Protein AF-A0ABC8RMB3-F1 (afdb_monomer)

Structure (mmCIF, N/CA/C/O backbone):
data_AF-A0ABC8RMB3-F1
#
_entry.id   AF-A0ABC8RMB3-F1
#
loop_
_atom_site.group_PDB
_atom_site.id
_atom_site.type_symbol
_atom_site.label_atom_id
_atom_site.label_alt_id
_atom_site.label_comp_id
_atom_site.label_asym_id
_atom_site.label_entity_id
_atom_site.label_seq_id
_atom_site.pdbx_PDB_ins_code
_atom_site.Cartn_x
_atom_site.Cartn_y
_atom_site.Cartn_z
_atom_site.occupancy
_atom_site.B_iso_or_equiv
_atom_site.auth_seq_id
_atom_site.auth_comp_id
_atom_site.auth_asym_id
_atom_site.auth_atom_id
_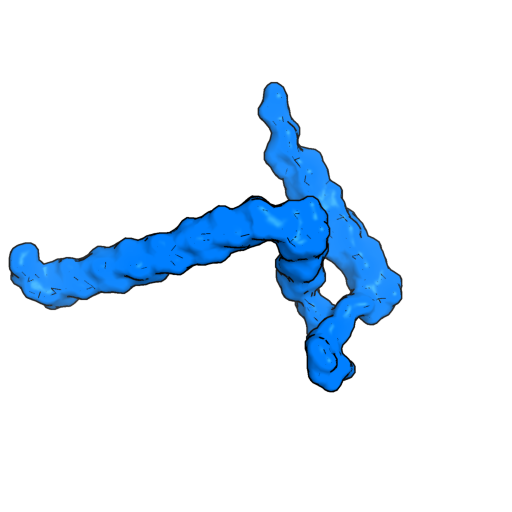atom_site.pdbx_PDB_model_num
ATOM 1 N N . MET A 1 1 ? 18.726 3.324 16.390 1.00 41.72 1 MET A N 1
ATOM 2 C CA . MET A 1 1 ? 17.899 2.276 15.754 1.00 41.72 1 MET A CA 1
ATOM 3 C C . MET A 1 1 ? 16.835 2.943 14.879 1.00 41.72 1 MET A C 1
ATOM 5 O O . MET A 1 1 ? 15.693 3.097 15.280 1.00 41.72 1 MET A O 1
ATOM 9 N N . SER A 1 2 ? 17.236 3.426 13.703 1.00 48.66 2 SER A N 1
ATOM 10 C CA . SER A 1 2 ? 16.398 4.141 12.728 1.00 48.66 2 SER A CA 1
ATOM 11 C C . SER A 1 2 ? 15.848 3.152 11.691 1.00 48.66 2 SER A C 1
ATOM 13 O O . SER A 1 2 ? 16.243 3.152 10.533 1.00 48.66 2 SER A O 1
ATOM 15 N N . ILE A 1 3 ? 14.959 2.255 12.130 1.00 56.78 3 ILE A N 1
ATOM 16 C CA . ILE A 1 3 ? 14.430 1.157 11.295 1.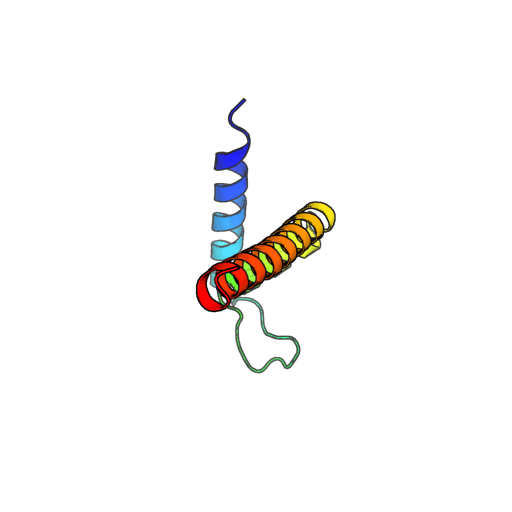00 56.78 3 ILE A CA 1
ATOM 17 C C . ILE A 1 3 ? 13.312 1.649 10.346 1.00 56.78 3 ILE A C 1
ATOM 19 O O . ILE A 1 3 ? 12.964 0.967 9.389 1.00 56.78 3 ILE A O 1
ATOM 23 N N . GLY A 1 4 ? 12.765 2.851 10.567 1.00 67.50 4 GLY A N 1
ATOM 24 C CA . GLY A 1 4 ? 11.614 3.359 9.811 1.00 67.50 4 GLY A CA 1
ATOM 25 C C . GLY A 1 4 ? 11.926 3.796 8.377 1.00 67.50 4 GLY A C 1
ATOM 26 O O . GLY A 1 4 ? 11.192 3.444 7.460 1.00 67.50 4 GLY A O 1
ATOM 27 N N . LEU A 1 5 ? 13.015 4.541 8.154 1.00 75.38 5 LEU A N 1
ATOM 28 C CA . LEU A 1 5 ? 13.253 5.191 6.857 1.00 75.38 5 LEU A CA 1
ATOM 29 C C . LEU A 1 5 ? 13.695 4.199 5.770 1.00 75.38 5 LEU A C 1
ATOM 31 O O . LEU A 1 5 ? 13.218 4.258 4.641 1.00 75.38 5 LEU A O 1
ATOM 35 N N . THR A 1 6 ? 14.583 3.265 6.119 1.00 80.00 6 THR A N 1
ATOM 36 C CA . THR A 1 6 ? 15.133 2.268 5.187 1.00 80.00 6 THR A CA 1
ATOM 37 C C . THR A 1 6 ? 14.060 1.324 4.658 1.00 80.00 6 THR A C 1
ATOM 39 O O . THR A 1 6 ? 14.028 1.052 3.461 1.00 80.00 6 THR A O 1
ATOM 42 N N . HIS A 1 7 ? 13.136 0.882 5.512 1.00 79.44 7 HIS A N 1
ATOM 43 C CA . HIS A 1 7 ? 12.011 0.050 5.086 1.00 79.44 7 HIS A CA 1
ATOM 44 C C . HIS A 1 7 ? 11.062 0.806 4.150 1.00 79.44 7 HIS A C 1
ATOM 46 O O . HIS A 1 7 ? 10.626 0.253 3.143 1.00 79.44 7 HIS A O 1
ATOM 52 N N . ILE A 1 8 ? 10.781 2.084 4.428 1.00 82.00 8 ILE A N 1
ATOM 53 C CA . ILE A 1 8 ? 9.936 2.918 3.558 1.00 82.00 8 ILE A CA 1
ATOM 54 C C . ILE A 1 8 ? 10.589 3.099 2.180 1.00 82.00 8 ILE A C 1
ATOM 56 O O . ILE A 1 8 ? 9.924 2.912 1.160 1.00 82.00 8 ILE A O 1
ATOM 60 N N . LEU A 1 9 ? 11.894 3.384 2.140 1.00 88.44 9 LEU A N 1
ATOM 61 C CA . LEU A 1 9 ? 12.670 3.476 0.897 1.00 88.44 9 LEU A CA 1
ATOM 62 C C . LEU A 1 9 ? 12.628 2.166 0.099 1.00 88.44 9 LEU A C 1
ATOM 64 O O . LEU A 1 9 ? 12.413 2.185 -1.110 1.00 88.44 9 LEU A O 1
ATOM 68 N N . GLN A 1 10 ? 12.758 1.015 0.764 1.00 89.62 10 GLN A N 1
ATOM 69 C CA . GLN A 1 10 ? 12.646 -0.287 0.099 1.00 89.62 10 GLN A CA 1
ATOM 70 C C . GLN A 1 10 ? 11.274 -0.501 -0.548 1.00 89.62 10 GLN A C 1
ATOM 72 O O . GLN A 1 10 ? 11.201 -1.005 -1.670 1.00 89.62 10 GLN A O 1
ATOM 77 N N . PHE A 1 11 ? 10.187 -0.123 0.130 1.00 89.94 11 PHE A N 1
ATOM 78 C CA . PHE A 1 11 ? 8.851 -0.204 -0.458 1.00 89.94 11 PHE A CA 1
ATOM 79 C C . PHE A 1 11 ? 8.699 0.731 -1.659 1.00 89.94 11 PHE A C 1
ATOM 81 O O . PHE A 1 11 ? 8.123 0.316 -2.662 1.00 89.94 11 PHE A O 1
ATOM 88 N N . HIS A 1 12 ? 9.253 1.944 -1.589 1.00 91.56 12 HIS A N 1
ATOM 89 C CA . HIS A 1 12 ? 9.245 2.887 -2.706 1.00 91.56 12 HIS A CA 1
ATOM 90 C C . HIS A 1 12 ? 9.955 2.310 -3.937 1.00 91.56 12 HIS A C 1
ATOM 92 O O . HIS A 1 12 ? 9.357 2.215 -5.005 1.00 91.56 12 HIS A O 1
ATOM 98 N N . HIS A 1 13 ? 11.188 1.822 -3.776 1.00 94.56 13 HIS A N 1
ATOM 99 C CA . HIS A 1 13 ? 11.939 1.218 -4.880 1.00 94.56 13 HIS A CA 1
ATOM 100 C C . HIS A 1 13 ? 11.247 -0.017 -5.464 1.00 94.56 13 HIS A C 1
ATOM 102 O O . HIS A 1 13 ? 11.315 -0.254 -6.667 1.00 94.56 13 HIS A O 1
ATOM 108 N N . LEU A 1 14 ? 10.557 -0.804 -4.634 1.00 93.31 14 LEU A N 1
ATOM 109 C CA . LEU A 1 14 ? 9.800 -1.956 -5.113 1.00 93.31 14 LEU A CA 1
ATOM 110 C C . LEU A 1 14 ? 8.568 -1.540 -5.928 1.00 93.31 14 LEU A C 1
ATOM 112 O O . LEU A 1 14 ? 8.247 -2.195 -6.918 1.00 93.31 14 LEU A O 1
ATOM 116 N N . VAL A 1 15 ? 7.890 -0.460 -5.535 1.00 95.75 15 VAL A N 1
ATOM 117 C CA . VAL A 1 15 ? 6.792 0.119 -6.321 1.00 95.75 15 VAL A CA 1
ATOM 118 C C . VAL A 1 15 ? 7.311 0.609 -7.673 1.00 95.75 15 VAL A C 1
ATOM 120 O O . VAL A 1 15 ? 6.726 0.246 -8.696 1.00 95.75 15 VAL A O 1
ATOM 123 N N . ASP A 1 16 ? 8.427 1.343 -7.688 1.00 96.00 16 ASP A N 1
ATOM 124 C CA . ASP A 1 16 ? 9.053 1.839 -8.921 1.00 96.00 16 ASP A CA 1
ATOM 125 C C . ASP A 1 16 ? 9.449 0.688 -9.851 1.00 96.00 16 ASP A C 1
ATOM 127 O O . ASP A 1 16 ? 9.130 0.707 -11.040 1.00 96.00 16 ASP A O 1
ATOM 131 N N . ALA A 1 17 ? 10.080 -0.353 -9.300 1.00 96.75 17 ALA A N 1
ATOM 132 C CA . ALA A 1 17 ? 10.477 -1.534 -10.056 1.00 96.75 17 ALA A CA 1
ATOM 133 C C . ALA A 1 17 ? 9.265 -2.247 -10.674 1.00 96.75 17 ALA A C 1
ATOM 135 O O . ALA A 1 17 ? 9.271 -2.558 -11.862 1.00 96.75 17 ALA A O 1
ATOM 136 N N . ILE A 1 18 ? 8.190 -2.458 -9.907 1.00 95.12 18 ILE A N 1
ATOM 137 C CA . ILE A 1 18 ? 6.964 -3.082 -10.428 1.00 95.12 18 ILE A CA 1
ATOM 138 C C . ILE A 1 18 ? 6.350 -2.230 -11.538 1.00 95.12 18 ILE A C 1
ATOM 140 O O . ILE A 1 18 ? 5.902 -2.774 -12.548 1.00 95.12 18 ILE A O 1
ATOM 144 N N . GLN A 1 19 ? 6.324 -0.909 -11.371 1.00 94.31 19 GLN A N 1
ATOM 145 C CA . GLN A 1 19 ? 5.772 -0.007 -12.374 1.00 94.31 19 GLN A CA 1
ATOM 146 C C . GLN A 1 19 ? 6.611 -0.016 -13.662 1.00 94.31 19 GLN A C 1
ATOM 148 O O . GLN A 1 19 ? 6.040 -0.078 -14.751 1.00 94.31 19 GLN A O 1
ATOM 153 N N . ALA A 1 20 ? 7.942 -0.058 -13.548 1.00 95.88 20 ALA A N 1
ATOM 154 C CA . ALA A 1 20 ? 8.860 -0.209 -14.678 1.00 95.88 20 ALA A CA 1
ATOM 155 C C . ALA A 1 20 ? 8.726 -1.576 -15.381 1.00 95.88 20 ALA A C 1
ATOM 157 O O . ALA A 1 20 ? 8.870 -1.659 -16.598 1.00 95.88 20 ALA A O 1
ATOM 158 N N . CYS A 1 21 ? 8.377 -2.637 -14.646 1.00 95.88 21 CYS A N 1
ATOM 159 C CA . CYS A 1 21 ? 8.132 -3.980 -15.184 1.00 95.88 21 CYS A CA 1
ATOM 160 C C . CYS A 1 21 ? 6.729 -4.174 -15.800 1.00 95.88 21 CYS A C 1
ATOM 162 O O . CYS A 1 21 ? 6.290 -5.309 -15.980 1.00 95.88 21 CYS A O 1
ATOM 164 N N . GLY A 1 22 ? 6.007 -3.096 -16.121 1.00 93.44 22 GLY A N 1
ATOM 165 C CA . GLY A 1 22 ? 4.676 -3.165 -16.739 1.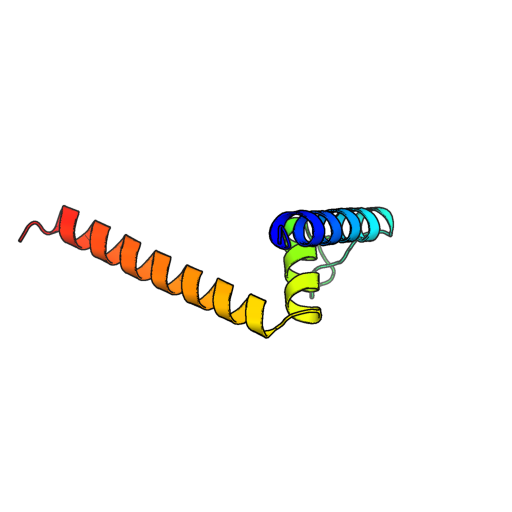00 93.44 22 GLY A CA 1
ATOM 166 C C . GLY A 1 22 ? 3.505 -3.112 -15.754 1.00 93.44 22 GLY A C 1
ATOM 167 O O . GLY A 1 22 ? 2.352 -3.218 -16.171 1.00 93.44 22 GLY A O 1
ATOM 168 N N . GLY A 1 23 ? 3.773 -2.894 -14.464 1.00 93.50 23 GLY A N 1
ATOM 169 C CA . GLY A 1 23 ? 2.772 -2.599 -13.443 1.00 93.50 23 GLY A CA 1
ATOM 170 C C . GLY A 1 23 ? 1.898 -3.784 -13.023 1.00 93.50 23 GLY A C 1
ATOM 171 O O . GLY A 1 23 ? 2.050 -4.920 -13.461 1.00 93.50 23 GLY A O 1
ATOM 172 N N . GLN A 1 24 ? 0.938 -3.505 -12.137 1.00 94.38 24 GLN A N 1
ATOM 173 C CA . GLN A 1 24 ? -0.100 -4.462 -11.743 1.00 94.38 24 GLN A CA 1
ATOM 174 C C . GLN A 1 24 ? -1.452 -4.020 -12.279 1.00 94.38 24 GLN A C 1
ATOM 176 O O . GLN A 1 24 ? -1.767 -2.833 -12.240 1.00 94.38 24 GLN A O 1
ATOM 181 N N . LYS A 1 25 ? -2.287 -4.969 -12.703 1.00 94.19 25 LYS A N 1
ATOM 182 C CA . LYS A 1 25 ? -3.677 -4.691 -13.074 1.00 94.19 25 LYS A CA 1
ATOM 183 C C . LYS A 1 25 ? -4.632 -4.870 -11.896 1.00 94.19 25 LYS A C 1
ATOM 185 O O . LYS A 1 25 ? -4.356 -5.587 -10.930 1.00 94.19 25 LYS A O 1
ATOM 190 N N . THR A 1 26 ? -5.765 -4.185 -11.971 1.00 92.44 26 THR A N 1
ATOM 191 C CA . THR A 1 26 ? -6.926 -4.438 -11.117 1.00 92.44 26 THR A CA 1
ATOM 192 C C . THR A 1 26 ? -7.475 -5.847 -11.356 1.00 92.44 26 THR A C 1
ATOM 194 O O . THR A 1 26 ? -7.146 -6.490 -12.350 1.00 92.44 26 THR A O 1
ATOM 197 N N . ALA A 1 27 ? -8.294 -6.355 -10.430 1.00 90.56 27 ALA A N 1
ATOM 198 C CA . ALA A 1 27 ? -8.814 -7.725 -10.508 1.00 90.56 27 ALA A CA 1
ATOM 199 C C . ALA A 1 27 ? 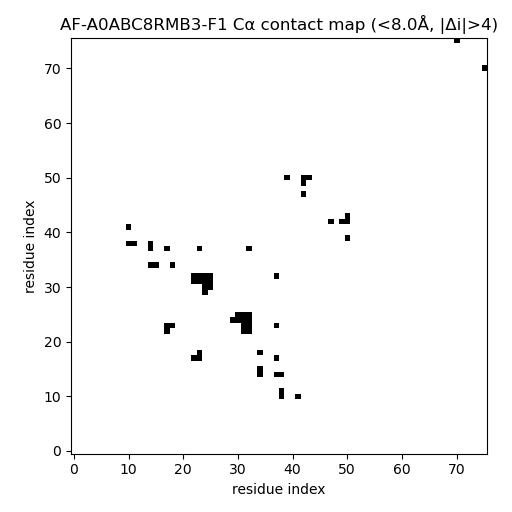-9.663 -7.978 -11.769 1.00 90.56 27 ALA A C 1
ATOM 201 O O . ALA A 1 27 ? -9.675 -9.082 -12.294 1.00 90.56 27 ALA A O 1
ATOM 202 N N . ASP A 1 28 ? -10.326 -6.942 -12.281 1.00 94.50 28 ASP A N 1
ATOM 203 C CA . ASP A 1 28 ? -11.076 -6.955 -13.540 1.00 94.50 28 ASP A CA 1
ATOM 204 C C . ASP A 1 28 ? -10.190 -6.746 -14.786 1.00 94.50 28 ASP A C 1
ATOM 206 O O . ASP A 1 28 ? -10.695 -6.709 -15.905 1.00 94.50 28 ASP A O 1
ATOM 210 N N . GLY A 1 29 ? -8.877 -6.562 -14.618 1.00 93.38 29 GLY A N 1
ATOM 211 C CA . GLY A 1 29 ? -7.907 -6.412 -15.704 1.00 93.38 29 GLY A CA 1
ATOM 212 C C . GLY A 1 29 ? -7.997 -5.101 -16.494 1.00 93.38 29 GLY A C 1
ATOM 213 O O . GLY A 1 29 ? -7.192 -4.889 -17.406 1.00 93.38 29 GLY A O 1
ATOM 214 N N . ARG A 1 30 ? -8.950 -4.219 -16.167 1.00 94.75 30 ARG A N 1
ATOM 215 C CA . ARG A 1 30 ? -9.273 -3.032 -16.976 1.00 94.75 30 ARG A CA 1
ATOM 216 C C . ARG A 1 30 ? -8.289 -1.887 -16.796 1.00 94.75 30 ARG A C 1
ATOM 218 O O . ARG A 1 30 ?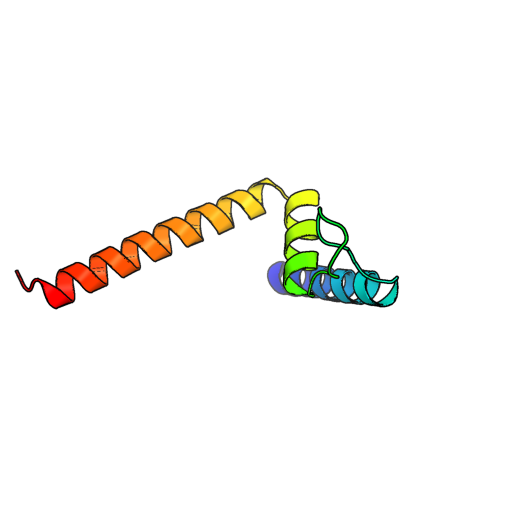 -8.094 -1.105 -17.721 1.00 94.75 30 ARG A O 1
ATOM 225 N N . ARG A 1 31 ? -7.704 -1.745 -15.605 1.00 94.31 31 ARG A N 1
ATOM 226 C CA . ARG A 1 31 ? -6.852 -0.603 -15.254 1.00 94.31 31 ARG A CA 1
ATOM 227 C C . ARG A 1 31 ? -5.554 -1.077 -14.625 1.00 94.31 31 ARG A C 1
ATOM 229 O O . ARG A 1 31 ? -5.529 -2.080 -13.914 1.00 94.31 31 ARG A O 1
ATOM 236 N N . TYR A 1 32 ? -4.487 -0.318 -14.845 1.00 94.38 32 TYR A N 1
ATOM 237 C CA . TYR A 1 32 ? -3.273 -0.452 -14.049 1.00 94.38 32 TYR A CA 1
ATOM 238 C C . TYR A 1 32 ? -3.473 0.207 -12.684 1.00 94.38 32 TYR A C 1
ATOM 240 O O . TYR A 1 32 ? -4.158 1.225 -12.557 1.00 94.38 32 TYR A O 1
ATOM 248 N N . ARG A 1 33 ? -2.901 -0.396 -11.644 1.00 94.69 33 ARG A N 1
ATOM 249 C CA . ARG A 1 33 ? -2.870 0.181 -10.304 1.00 94.69 33 ARG A CA 1
ATOM 250 C C . ARG A 1 33 ? -1.891 1.347 -10.267 1.00 94.69 33 ARG A C 1
ATOM 252 O O . ARG A 1 33 ? -0.832 1.299 -10.882 1.00 94.69 33 ARG A O 1
ATOM 259 N N . THR A 1 34 ? -2.244 2.364 -9.491 1.00 94.81 34 THR A N 1
ATOM 260 C CA . THR A 1 34 ? -1.336 3.458 -9.135 1.00 94.81 34 THR A CA 1
ATOM 261 C C . THR A 1 34 ? -0.275 2.971 -8.148 1.00 94.81 34 THR A C 1
ATOM 263 O O . THR A 1 34 ? -0.458 1.932 -7.505 1.00 94.81 34 THR A O 1
ATOM 266 N N . GLY A 1 35 ? 0.798 3.746 -7.960 1.00 93.50 35 GLY A N 1
ATOM 267 C CA . GLY A 1 35 ? 1.862 3.415 -7.006 1.00 93.50 35 GLY A CA 1
ATOM 268 C C . GLY A 1 35 ? 1.343 3.102 -5.597 1.00 93.50 35 GLY A C 1
ATOM 269 O O . GLY A 1 35 ? 1.736 2.102 -5.006 1.00 93.50 35 GLY A O 1
ATOM 270 N N . GLY A 1 36 ? 0.358 3.859 -5.098 1.00 92.38 36 GLY A N 1
ATOM 271 C CA . GLY A 1 36 ? -0.289 3.571 -3.810 1.00 92.38 36 GLY A CA 1
ATOM 272 C C . GLY A 1 36 ? -1.068 2.248 -3.796 1.00 92.38 36 GLY A C 1
ATOM 273 O O . GLY A 1 36 ? -1.028 1.505 -2.817 1.00 92.38 36 GLY A O 1
ATOM 274 N N . GLY A 1 37 ? -1.737 1.903 -4.899 1.00 93.88 37 GLY A N 1
ATOM 275 C CA . GLY A 1 37 ? -2.404 0.607 -5.043 1.00 93.88 37 GLY A CA 1
ATOM 276 C C . GLY A 1 37 ? -1.419 -0.566 -5.081 1.00 93.88 37 GLY A C 1
ATOM 277 O O . GLY A 1 37 ? -1.693 -1.615 -4.498 1.00 93.88 37 GLY A O 1
ATOM 278 N N . ILE A 1 38 ? -0.268 -0.385 -5.735 1.00 95.12 38 ILE A N 1
ATOM 279 C CA . ILE A 1 38 ? 0.826 -1.367 -5.769 1.00 95.12 38 ILE A CA 1
ATOM 280 C C . ILE A 1 38 ? 1.439 -1.517 -4.372 1.00 95.12 38 ILE A C 1
ATOM 282 O O . ILE A 1 38 ? 1.564 -2.641 -3.888 1.00 95.12 38 ILE A O 1
ATOM 286 N N . LEU A 1 39 ? 1.731 -0.402 -3.693 1.00 93.94 39 LEU A N 1
ATOM 287 C CA . LEU A 1 39 ? 2.231 -0.376 -2.317 1.00 93.94 39 LEU A CA 1
ATOM 288 C C . LEU A 1 39 ? 1.319 -1.168 -1.379 1.00 93.94 39 LEU A C 1
ATOM 290 O O . LEU A 1 39 ? 1.791 -2.027 -0.636 1.00 93.94 39 LEU A O 1
ATOM 294 N N . TRP A 1 40 ? 0.006 -0.940 -1.460 1.00 92.81 40 TRP A N 1
ATOM 295 C CA . TRP A 1 40 ? -0.961 -1.686 -0.660 1.00 92.81 40 TRP A CA 1
ATOM 296 C C . TRP A 1 40 ? -0.944 -3.189 -0.937 1.00 92.81 40 TRP A C 1
ATOM 298 O O . TRP A 1 40 ? -1.087 -3.982 -0.005 1.00 92.81 40 TRP A O 1
ATOM 308 N N . CYS A 1 41 ? -0.763 -3.596 -2.195 1.00 93.50 41 CYS A N 1
ATOM 309 C CA . CYS A 1 41 ? -0.651 -5.009 -2.551 1.00 93.50 41 CYS A CA 1
ATOM 310 C C . CYS A 1 41 ? 0.629 -5.635 -1.986 1.00 93.50 41 CYS A C 1
ATOM 312 O O . CYS A 1 41 ? 0.568 -6.735 -1.441 1.00 93.50 41 CYS A O 1
ATOM 314 N N . ILE A 1 42 ? 1.760 -4.924 -2.058 1.00 93.06 42 ILE A N 1
ATOM 315 C CA . ILE A 1 42 ? 3.028 -5.373 -1.469 1.00 93.06 42 ILE A CA 1
ATOM 316 C C . ILE A 1 42 ? 2.881 -5.524 0.047 1.00 93.06 42 ILE A C 1
ATOM 318 O O . ILE A 1 42 ? 3.243 -6.567 0.587 1.00 93.06 42 ILE A O 1
ATOM 322 N N . LEU A 1 43 ? 2.357 -4.504 0.732 1.00 92.12 43 LEU A N 1
ATOM 323 C CA . LEU A 1 43 ? 2.226 -4.511 2.187 1.00 92.12 43 LEU A CA 1
ATOM 324 C C . LEU A 1 43 ? 1.314 -5.648 2.648 1.00 92.12 43 LEU A C 1
ATOM 326 O O . LEU A 1 43 ? 1.682 -6.401 3.539 1.00 92.12 43 LEU A O 1
ATOM 330 N N . LYS A 1 44 ? 0.174 -5.840 1.977 1.00 92.75 44 LYS A N 1
ATOM 331 C CA . LYS A 1 44 ? -0.740 -6.953 2.258 1.00 92.75 44 LYS A CA 1
ATOM 332 C C . LYS A 1 44 ? -0.082 -8.324 2.067 1.00 92.75 44 LYS A C 1
ATOM 334 O O . LYS A 1 44 ? -0.416 -9.242 2.804 1.00 92.75 44 LYS A O 1
ATOM 339 N N . ALA A 1 45 ? 0.813 -8.470 1.089 1.00 92.44 45 ALA A N 1
ATOM 340 C CA . ALA A 1 45 ? 1.496 -9.733 0.812 1.00 92.44 45 ALA A CA 1
ATOM 341 C C . ALA A 1 45 ? 2.678 -10.001 1.760 1.00 92.44 45 ALA A C 1
ATOM 343 O O . ALA A 1 45 ? 2.877 -11.139 2.172 1.00 92.44 45 ALA A O 1
ATOM 344 N N . ARG A 1 46 ? 3.468 -8.972 2.094 1.00 91.50 46 ARG A N 1
ATOM 345 C CA . ARG A 1 46 ? 4.666 -9.103 2.940 1.00 91.50 46 ARG A CA 1
ATOM 346 C C . ARG A 1 46 ? 4.355 -9.072 4.431 1.00 91.50 46 ARG A C 1
ATOM 348 O O . ARG A 1 46 ? 4.975 -9.815 5.180 1.00 91.50 46 ARG A O 1
ATOM 355 N N . ASP A 1 47 ? 3.424 -8.218 4.849 1.00 90.62 47 ASP A N 1
ATOM 356 C CA . ASP A 1 47 ? 3.034 -8.066 6.250 1.00 90.62 47 ASP A CA 1
ATOM 357 C C . ASP A 1 47 ? 1.512 -7.849 6.394 1.00 90.62 47 ASP A C 1
ATOM 359 O O . ASP A 1 47 ? 1.015 -6.722 6.538 1.00 90.62 47 ASP A O 1
ATOM 363 N N . PRO A 1 48 ? 0.733 -8.947 6.375 1.00 92.75 48 PRO A N 1
ATOM 364 C CA . PRO A 1 48 ? -0.708 -8.897 6.595 1.00 92.75 48 PRO A CA 1
ATOM 365 C C . PRO A 1 48 ? -1.102 -8.351 7.977 1.00 92.75 48 PRO A C 1
ATOM 367 O O . PRO A 1 48 ? -2.235 -7.898 8.152 1.00 92.75 48 PRO A O 1
ATOM 370 N N . ASN A 1 49 ? -0.214 -8.416 8.975 1.00 92.62 49 ASN A N 1
ATOM 371 C CA . ASN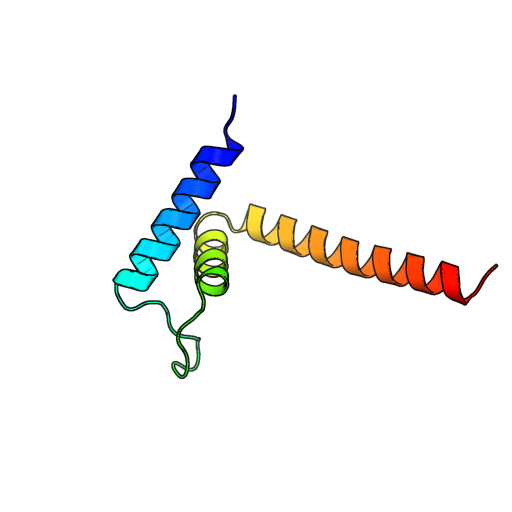 A 1 49 ? -0.491 -7.919 10.323 1.00 92.62 49 ASN A CA 1
ATOM 372 C C . ASN A 1 49 ? -0.427 -6.397 10.342 1.00 92.62 49 ASN A C 1
ATOM 374 O O . ASN A 1 49 ? -1.421 -5.766 10.703 1.00 92.62 49 ASN A O 1
ATOM 378 N N . ALA A 1 50 ? 0.667 -5.817 9.843 1.00 89.69 50 ALA A N 1
ATOM 379 C CA . ALA A 1 50 ? 0.802 -4.371 9.704 1.00 89.69 50 ALA A CA 1
ATOM 380 C C . ALA A 1 50 ? -0.319 -3.783 8.835 1.00 89.69 50 ALA A C 1
ATOM 382 O O . ALA A 1 50 ? -0.923 -2.774 9.200 1.00 89.69 50 ALA A O 1
ATOM 383 N N . TYR A 1 51 ? -0.673 -4.452 7.729 1.00 92.25 51 TYR A N 1
ATOM 384 C CA . TYR A 1 51 ? -1.832 -4.071 6.916 1.00 92.25 51 TYR A CA 1
ATOM 385 C C . TYR A 1 51 ? -3.118 -3.969 7.756 1.00 92.25 51 TYR A C 1
ATOM 387 O O . TYR A 1 51 ? -3.822 -2.958 7.700 1.00 92.25 51 TYR A O 1
ATOM 395 N N . ARG A 1 52 ? -3.426 -5.000 8.557 1.00 93.94 52 ARG A N 1
ATOM 396 C CA . ARG A 1 52 ? -4.629 -5.033 9.405 1.00 93.94 52 ARG A CA 1
ATOM 397 C C . ARG A 1 52 ? -4.606 -3.963 10.491 1.00 93.94 52 ARG A C 1
ATOM 399 O O . ARG A 1 52 ? -5.633 -3.326 10.719 1.00 93.94 52 ARG A O 1
ATOM 406 N N . GLU A 1 53 ? -3.465 -3.742 11.135 1.00 94.94 53 GLU A N 1
ATOM 407 C CA . GLU A 1 53 ? -3.323 -2.708 12.162 1.00 94.94 53 GLU A CA 1
ATOM 408 C C . GLU A 1 53 ? -3.543 -1.303 11.599 1.00 94.94 53 GLU A C 1
ATOM 410 O O . GLU A 1 53 ? -4.272 -0.512 12.200 1.00 94.94 53 GLU A O 1
ATOM 415 N N . ILE A 1 54 ? -2.982 -1.001 10.423 1.00 92.56 54 ILE A N 1
ATOM 416 C CA . ILE A 1 54 ? -3.177 0.300 9.768 1.00 92.56 54 ILE A CA 1
ATOM 417 C C . ILE A 1 54 ? -4.649 0.496 9.394 1.00 92.56 54 ILE A C 1
ATOM 419 O O . ILE A 1 54 ? -5.215 1.552 9.673 1.00 92.56 54 ILE A O 1
A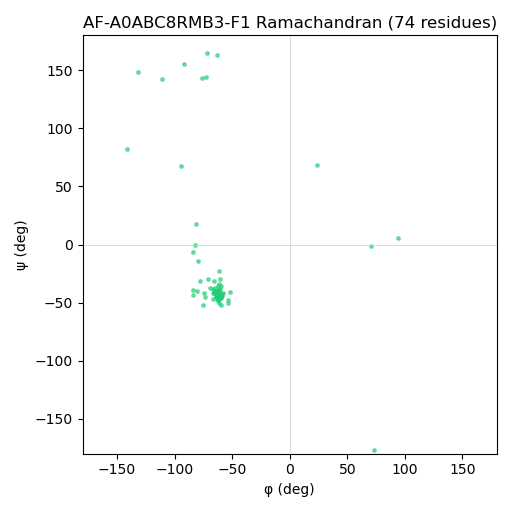TOM 423 N N . MET A 1 55 ? -5.296 -0.524 8.822 1.00 91.50 55 MET A N 1
ATOM 424 C CA . MET A 1 55 ? -6.722 -0.453 8.478 1.00 91.50 55 MET A CA 1
ATOM 425 C C . MET A 1 55 ? -7.605 -0.256 9.719 1.00 91.50 55 MET A C 1
ATOM 427 O O . MET A 1 55 ? -8.557 0.525 9.681 1.00 91.50 55 MET A O 1
ATOM 431 N N . LYS A 1 56 ? -7.278 -0.921 10.835 1.00 95.00 56 LYS A N 1
ATOM 432 C CA . LYS A 1 56 ? -7.987 -0.745 12.109 1.00 95.00 56 LYS A CA 1
ATOM 433 C C . LYS A 1 56 ? -7.847 0.689 12.628 1.00 95.00 56 LYS A C 1
ATOM 435 O O . LYS A 1 56 ? -8.861 1.312 12.934 1.00 95.00 56 LYS A O 1
ATOM 440 N N . LYS A 1 57 ? -6.625 1.231 12.648 1.00 93.56 57 LYS A N 1
ATOM 441 C CA . LYS A 1 57 ? -6.365 2.621 13.062 1.00 93.56 57 LYS A CA 1
ATOM 442 C C . LYS A 1 57 ? -7.073 3.642 12.170 1.00 93.56 57 LYS A C 1
ATOM 444 O O . LYS A 1 57 ? -7.605 4.618 12.684 1.00 93.56 57 LYS A O 1
ATOM 449 N N . GLY A 1 58 ? -7.118 3.410 10.856 1.00 90.56 58 GLY A N 1
ATOM 450 C CA . GLY A 1 58 ? -7.862 4.264 9.924 1.00 90.56 58 GLY A CA 1
ATOM 451 C C . GLY A 1 58 ? -9.356 4.320 10.253 1.00 90.56 58 GLY A C 1
ATOM 452 O O . GLY A 1 58 ? -9.930 5.402 10.337 1.00 90.56 58 GLY A O 1
ATOM 453 N N . LYS A 1 59 ? -9.968 3.166 10.548 1.00 92.62 59 LYS A N 1
ATOM 454 C CA . LYS A 1 59 ? -11.379 3.094 10.956 1.00 92.62 59 LYS A CA 1
ATOM 455 C C . LYS A 1 59 ? -11.640 3.793 12.293 1.00 92.62 59 LYS A C 1
ATOM 457 O O . LYS A 1 59 ? -12.634 4.497 12.435 1.00 92.62 59 LYS A O 1
ATOM 462 N N . GLU A 1 60 ? -10.761 3.605 13.276 1.00 93.62 60 GLU A N 1
ATOM 463 C CA . GLU A 1 60 ? -10.853 4.305 14.565 1.00 93.62 60 GLU A CA 1
ATOM 464 C C . GLU A 1 60 ? -10.751 5.825 14.381 1.00 93.62 60 GLU A C 1
ATOM 466 O O . GLU A 1 60 ? -11.503 6.573 15.002 1.00 93.62 60 GLU A O 1
ATOM 471 N N . PHE A 1 61 ? -9.872 6.283 13.486 1.00 92.38 61 PHE A N 1
ATOM 472 C CA . PHE A 1 61 ? -9.736 7.698 13.158 1.00 92.38 61 PHE A CA 1
ATOM 473 C C . PHE A 1 61 ? -11.018 8.281 12.549 1.00 92.38 61 PHE A C 1
ATOM 475 O O . PHE A 1 61 ? -11.461 9.335 12.995 1.00 92.38 61 PHE A O 1
ATOM 482 N N . GLU A 1 62 ? -11.647 7.595 11.590 1.00 88.56 62 GLU A N 1
ATOM 483 C CA . GLU A 1 62 ? -12.922 8.034 10.999 1.00 88.56 62 GLU A CA 1
ATOM 484 C C . GLU A 1 62 ? -14.036 8.140 12.046 1.00 88.56 62 GLU A C 1
ATOM 486 O O . GLU A 1 62 ? -14.754 9.138 12.086 1.00 88.56 62 GLU A O 1
ATOM 491 N N . VAL A 1 63 ? -14.152 7.148 12.935 1.00 89.56 63 VAL A N 1
ATOM 492 C CA . VAL A 1 63 ? -15.147 7.157 14.019 1.00 89.56 63 VAL A CA 1
ATOM 493 C C . VAL A 1 63 ? -14.896 8.316 14.980 1.00 89.56 63 VAL A C 1
ATOM 495 O O . VAL A 1 63 ? -15.828 9.048 15.308 1.00 89.56 63 VAL A O 1
ATOM 498 N N . ASN A 1 64 ? -13.645 8.521 15.397 1.00 88.19 64 ASN A N 1
ATOM 499 C CA . ASN A 1 64 ? -13.280 9.621 16.286 1.00 88.19 64 ASN A CA 1
ATOM 500 C C . ASN A 1 64 ? -13.531 10.979 15.625 1.00 88.19 64 ASN A C 1
ATOM 502 O O . ASN A 1 64 ? -14.058 11.883 16.267 1.00 88.19 64 ASN A O 1
ATOM 506 N N . TYR A 1 65 ? -13.200 11.122 14.342 1.00 89.50 65 TYR A N 1
ATOM 507 C CA . TYR A 1 65 ? -13.448 12.347 13.589 1.00 89.50 65 TYR A CA 1
ATOM 508 C C . TYR A 1 65 ? -14.948 12.646 13.469 1.00 89.50 65 TYR A C 1
ATOM 510 O O . TYR A 1 65 ? -15.372 13.772 13.729 1.00 89.50 65 TYR A O 1
ATOM 518 N N . LEU A 1 66 ? -15.765 11.639 13.147 1.00 89.31 66 LEU A N 1
ATOM 519 C CA . LEU A 1 66 ? -17.223 11.778 13.099 1.00 89.31 66 LEU A CA 1
ATOM 520 C C . LEU A 1 66 ? -17.806 12.128 14.471 1.00 89.31 66 LEU A C 1
ATOM 522 O O . LEU A 1 66 ? -18.667 12.999 14.557 1.00 89.31 66 LEU A O 1
ATOM 526 N N . LEU A 1 67 ? -17.322 11.498 15.543 1.00 87.19 67 LEU A N 1
ATOM 527 C CA . LEU A 1 67 ? -17.760 11.794 16.907 1.00 87.19 67 LEU A CA 1
ATOM 528 C C . LEU A 1 67 ? -17.407 13.232 17.311 1.00 87.19 67 LEU A C 1
ATOM 530 O O . LEU A 1 67 ? -18.247 13.940 17.861 1.00 87.19 67 LEU A O 1
ATOM 534 N N . LEU A 1 68 ? -16.192 13.688 16.994 1.00 88.12 68 LEU A N 1
ATOM 535 C CA . LEU A 1 68 ? -15.771 15.073 17.221 1.00 88.12 68 LEU A CA 1
ATOM 536 C C . LEU A 1 68 ? -16.642 16.062 16.438 1.00 88.12 68 LEU A C 1
ATOM 538 O O . LEU A 1 68 ? -17.082 17.068 16.996 1.00 88.12 68 LEU A O 1
ATOM 542 N N . LEU A 1 69 ? -16.933 15.761 15.170 1.00 87.25 69 LEU A N 1
ATOM 543 C CA . LEU A 1 69 ? -17.805 16.584 14.337 1.00 87.25 69 LEU A CA 1
ATOM 544 C C . LEU A 1 69 ? -19.221 16.667 14.922 1.00 87.25 69 LEU A C 1
ATOM 546 O O . LEU A 1 69 ? -19.753 17.766 15.073 1.00 87.25 69 LEU A O 1
ATOM 550 N N . LEU A 1 70 ? -19.806 15.535 15.317 1.00 87.69 70 LEU A N 1
ATOM 551 C CA . LEU A 1 70 ? -21.121 15.489 15.961 1.00 87.69 70 LEU A CA 1
ATOM 552 C C . LEU A 1 70 ? -21.151 16.301 17.261 1.00 87.69 70 LEU A C 1
ATOM 554 O O . LEU A 1 70 ? -22.067 17.101 17.441 1.00 87.69 70 LEU A O 1
ATOM 558 N N . ASN A 1 71 ? -20.132 16.176 18.114 1.00 87.75 71 ASN A N 1
ATO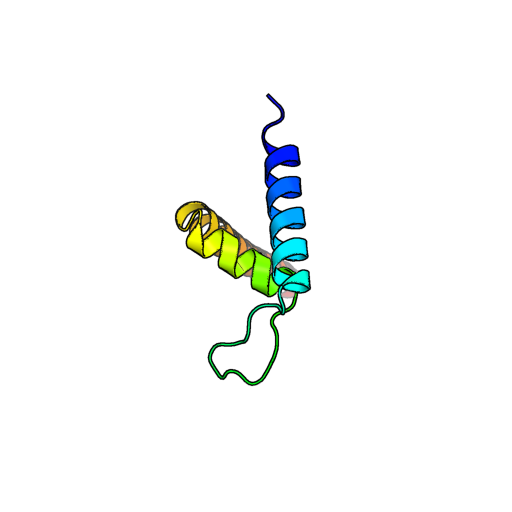M 559 C CA . ASN A 1 71 ? -20.027 16.952 19.355 1.00 87.75 71 ASN A CA 1
ATOM 560 C C . ASN A 1 71 ? -19.934 18.466 19.084 1.00 87.75 71 ASN A C 1
ATOM 562 O O . ASN A 1 71 ? -20.520 19.263 19.814 1.00 87.75 71 ASN A O 1
ATOM 566 N N . SER A 1 72 ? -19.255 18.878 18.007 1.00 84.94 72 SER A N 1
ATOM 567 C CA . SER A 1 72 ? -19.167 20.297 17.623 1.00 84.94 72 SER A CA 1
ATOM 568 C C . SER A 1 72 ? -20.475 20.882 17.074 1.00 84.94 72 SER A C 1
ATOM 570 O O . SER A 1 72 ? -20.726 22.077 17.244 1.00 84.94 72 SER A O 1
ATOM 572 N N . ILE A 1 73 ? -21.310 20.054 16.436 1.00 83.88 73 ILE A N 1
ATOM 573 C CA . ILE A 1 73 ? -22.595 20.463 15.849 1.00 83.88 73 ILE A CA 1
ATOM 574 C C . ILE A 1 73 ? -23.697 20.459 16.910 1.00 83.88 73 ILE A C 1
ATOM 576 O O . ILE A 1 73 ? -24.497 21.390 16.966 1.00 83.88 73 ILE A O 1
ATOM 580 N N . LEU A 1 74 ? -23.743 19.419 17.747 1.00 77.69 74 LEU A N 1
ATOM 581 C CA . LEU A 1 74 ? -24.840 19.194 18.686 1.00 77.69 74 LEU A CA 1
ATOM 582 C C . LEU A 1 74 ? -24.701 19.957 20.010 1.00 77.69 74 LEU A C 1
ATOM 584 O O . LEU A 1 74 ? -25.666 19.930 20.763 1.00 77.69 74 LEU A O 1
ATOM 588 N N . LYS A 1 75 ? -23.566 20.638 20.266 1.00 64.94 75 LYS A N 1
ATOM 589 C CA . LYS A 1 75 ? -23.292 21.507 21.436 1.00 64.94 75 LYS A CA 1
ATOM 590 C C . LYS A 1 75 ? -24.158 21.174 22.668 1.00 64.94 75 LYS A C 1
ATOM 592 O O . LYS A 1 75 ? -25.021 21.967 23.045 1.00 64.94 75 LYS A O 1
ATOM 597 N N . PHE A 1 76 ? -23.921 20.010 23.270 1.00 59.72 76 PHE A N 1
ATOM 598 C CA . PHE A 1 76 ? -24.212 19.804 24.689 1.00 59.72 76 PHE A CA 1
ATOM 599 C C . PHE A 1 76 ? -22.998 20.245 25.504 1.00 59.72 76 PHE A C 1
ATOM 601 O O . PHE A 1 76 ? -21.864 19.987 25.033 1.00 59.72 76 PHE A O 1
#

Foldseek 3Di:
DPPPPVVVVVLQVVLVVCVVVVADADPVRPDGDDSVRVSLVVCCVVPVPVSVVVVVVVVVVVVVVVVVVCCVVVPD

Nearest PDB structures (foldseek):
  2w4s-assembly1_C  TM=8.047E-01  e=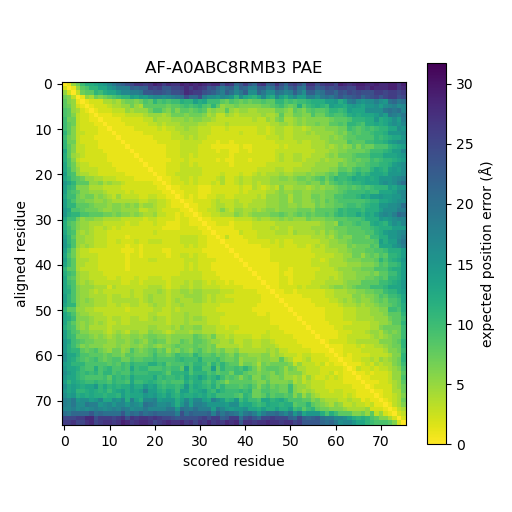4.824E-02  Cryptosporidium parvum
  6xh7-assembly1_E  TM=4.152E-01  e=2.598E+00  Escherichia coli
  6ejq-assembly1_E  TM=4.194E-01  e=9.809E+00  Thermus phage G20c

pLDDT: mean 88.52, std 10.57, range [41.72, 96.75]

Sequence (76 aa):
MSIGLTHILQFHHLVDAIQACGGQKTADGRRYRTGGGILWCILKARDPNAYREIMKKGKEFEVNYLLLLLNSILKF

Solvent-accessible surface area (backbone atoms only — not comparable to full-atom values): 4428 Å² total; per-residue (Å²): 137,80,69,67,63,62,55,52,52,52,50,50,54,50,35,52,51,42,50,74,72,74,47,48,63,42,96,82,63,81,44,72,50,52,65,69,56,45,42,51,52,51,40,47,71,77,36,54,63,61,45,50,53,52,54,50,52,52,53,53,47,53,52,52,52,51,51,53,51,48,52,69,72,64,66,124

Radius of gyration: 17.5 Å; Cα contacts (8 Å, |Δi|>4): 31; chains: 1; bounding box: 43×31×42 Å

InterPro domains:
  IPR019385 Phosphorylated adapter RNA export protein, RNA-binding domain [PF10258] (3-60)
  IPR038092 Phosphorylated adapter RNA export protein, RNA-binding domain superfamily [G3DSA:1.10.10.1440] (1-66)
  IPR039047 Phosphorylated adapter RNA export protein [PTHR13135] (3-62)

Mean predicted aligned error: 6.86 Å

Organism: NCBI:txid185542

Secondary structure (DSSP, 8-state):
--HHHHHHHHHHHHHHHHHHTT--B-TTSSSBPPHHHHHHHHHHHH-HHHHHHHHHHHHHHHHHHHHHHHHHHH--